Protein AF-U1IA38-F1 (afdb_monomer_lite)

Radius of gyration: 9.64 Å; chains: 1; bounding box: 17×28×14 Å

pLDDT: mean 84.56, std 10.91, range [47.5, 93.69]

Foldseek 3Di:
DDPDDDPVLVVQLCCCCPVVVDDSVRSCVVSVVD

InterPro domains:
  IPR002514 Transposase IS3/IS911family [PF01527] (2-33)
  IPR009057 Homedomain-like superfamily [SSF46689] (1-33)

Sequence (34 aa):
MRRTFSPDYKVAAVKLVAEQGYSVAQACSELGIG

Secondary structure (DSSP, 8-state):
------HHHHHHHHHHHHTS---HHHHHHHTT--

Structure (mmCIF, N/CA/C/O backbone):
data_AF-U1IA38-F1
#
_entry.id   AF-U1IA38-F1
#
loop_
_atom_site.group_PDB
_atom_site.id
_atom_site.type_symbol
_atom_site.label_atom_id
_atom_site.label_alt_id
_atom_site.label_comp_id
_atom_site.label_asym_id
_atom_site.label_entity_id
_atom_site.label_seq_id
_atom_site.pdbx_PDB_ins_code
_atom_site.Cartn_x
_atom_site.Cartn_y
_atom_site.Cartn_z
_atom_site.occupancy
_atom_site.B_iso_or_equiv
_atom_site.auth_seq_id
_atom_site.auth_comp_id
_atom_site.auth_as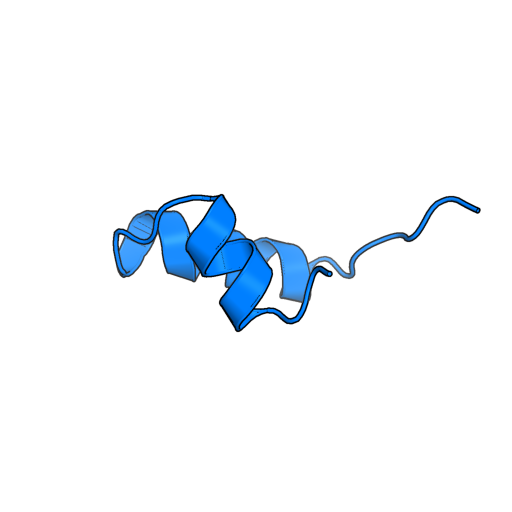ym_id
_atom_site.auth_atom_id
_atom_site.pdbx_PDB_model_num
ATOM 1 N N . MET A 1 1 ? 7.434 -19.554 -6.735 1.00 47.50 1 MET A N 1
ATOM 2 C CA . MET A 1 1 ? 7.643 -18.411 -7.655 1.00 47.50 1 MET A CA 1
ATOM 3 C C . MET A 1 1 ? 7.602 -17.124 -6.846 1.00 47.50 1 MET A C 1
ATOM 5 O O . MET A 1 1 ? 6.592 -16.863 -6.209 1.00 47.50 1 MET A O 1
ATOM 9 N N . ARG A 1 2 ? 8.698 -16.359 -6.795 1.00 58.22 2 ARG A N 1
ATOM 10 C CA . ARG A 1 2 ? 8.753 -15.079 -6.074 1.00 58.22 2 ARG A CA 1
ATOM 11 C C . ARG A 1 2 ? 8.273 -13.996 -7.047 1.00 58.22 2 ARG A C 1
ATOM 13 O O . ARG A 1 2 ? 9.001 -13.657 -7.972 1.00 58.22 2 ARG A O 1
ATOM 20 N N . ARG A 1 3 ? 7.025 -13.532 -6.913 1.00 66.00 3 ARG A N 1
ATOM 21 C CA . ARG A 1 3 ? 6.529 -12.377 -7.678 1.00 66.00 3 ARG A CA 1
ATOM 22 C C . ARG A 1 3 ? 7.240 -11.138 -7.144 1.00 66.00 3 ARG A C 1
ATOM 24 O O . ARG A 1 3 ? 7.034 -10.749 -5.997 1.00 66.00 3 ARG A O 1
ATOM 31 N N . THR A 1 4 ? 8.135 -10.571 -7.942 1.00 74.38 4 THR A N 1
ATOM 32 C CA . THR A 1 4 ? 8.836 -9.336 -7.591 1.00 74.38 4 THR A CA 1
ATOM 33 C C . THR A 1 4 ? 8.011 -8.170 -8.105 1.00 74.38 4 THR A C 1
ATOM 35 O O . THR A 1 4 ? 7.869 -7.998 -9.312 1.00 74.38 4 THR A O 1
ATOM 38 N N . PHE A 1 5 ? 7.450 -7.378 -7.19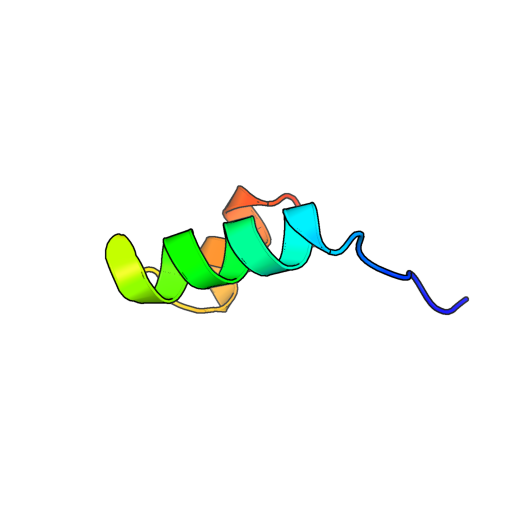7 1.00 79.44 5 PHE A N 1
ATOM 39 C CA . PHE A 1 5 ? 6.766 -6.146 -7.575 1.00 79.44 5 PHE A CA 1
ATOM 40 C C . PHE A 1 5 ? 7.786 -5.089 -7.993 1.00 79.44 5 PHE A C 1
ATOM 42 O O . PHE A 1 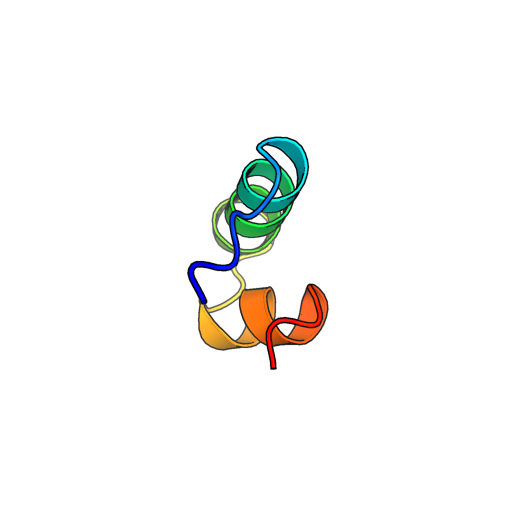5 ? 8.785 -4.872 -7.293 1.00 79.44 5 PHE A O 1
ATOM 49 N N . SER A 1 6 ? 7.514 -4.427 -9.116 1.00 85.19 6 SER A N 1
ATOM 50 C CA . SER A 1 6 ? 8.302 -3.290 -9.585 1.00 85.19 6 SER A CA 1
ATOM 51 C C . SER A 1 6 ? 8.336 -2.179 -8.526 1.00 85.19 6 SER A C 1
ATOM 53 O O . SER A 1 6 ? 7.381 -2.023 -7.763 1.00 85.19 6 SER A O 1
ATOM 55 N N . PRO A 1 7 ? 9.416 -1.386 -8.453 1.00 86.00 7 PRO A N 1
ATOM 56 C CA . PRO A 1 7 ? 9.516 -0.282 -7.500 1.00 86.00 7 PRO A CA 1
ATOM 57 C C . PRO A 1 7 ? 8.368 0.727 -7.640 1.00 86.00 7 PRO A C 1
ATOM 59 O O . PRO A 1 7 ? 7.835 1.159 -6.624 1.00 86.00 7 PRO A O 1
ATOM 62 N N . ASP A 1 8 ? 7.920 1.014 -8.863 1.00 86.69 8 ASP A N 1
ATOM 63 C CA . ASP A 1 8 ? 6.758 1.879 -9.126 1.00 86.69 8 ASP A CA 1
ATOM 64 C C . ASP A 1 8 ? 5.478 1.361 -8.450 1.00 86.69 8 ASP A C 1
ATOM 66 O O . ASP A 1 8 ? 4.750 2.092 -7.783 1.00 86.69 8 ASP A O 1
ATOM 70 N N . TYR A 1 9 ? 5.290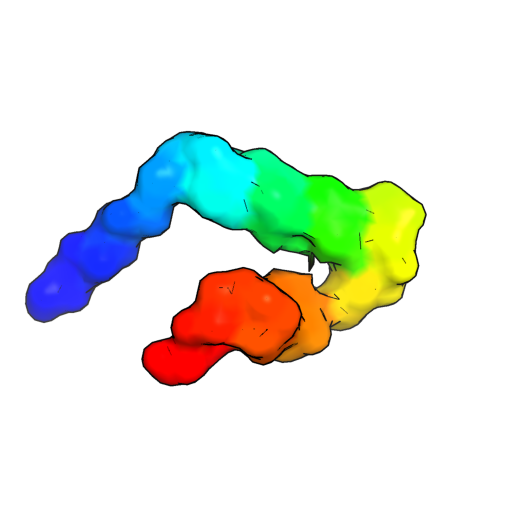 0.045 -8.489 1.00 86.38 9 TYR A N 1
ATOM 71 C CA . TYR A 1 9 ? 4.158 -0.625 -7.864 1.00 86.38 9 TYR A CA 1
ATOM 72 C C . TYR A 1 9 ? 4.184 -0.505 -6.333 1.00 86.38 9 TYR A C 1
ATOM 74 O O . TYR A 1 9 ? 3.153 -0.329 -5.687 1.00 86.38 9 TYR A O 1
ATOM 82 N N . LYS A 1 10 ? 5.381 -0.541 -5.734 1.00 88.44 10 LYS A N 1
ATOM 83 C CA . LYS A 1 10 ? 5.549 -0.292 -4.295 1.00 88.44 10 LYS A CA 1
ATOM 84 C C . LYS A 1 10 ? 5.229 1.157 -3.942 1.00 88.44 10 LYS A C 1
ATOM 86 O O . LYS A 1 10 ? 4.604 1.396 -2.914 1.00 88.44 10 LYS A O 1
ATOM 91 N N . VAL A 1 11 ? 5.633 2.110 -4.783 1.00 91.94 11 VAL A N 1
ATOM 92 C CA . VAL A 1 11 ? 5.314 3.530 -4.589 1.00 91.94 11 VAL A CA 1
ATOM 93 C C . VAL A 1 11 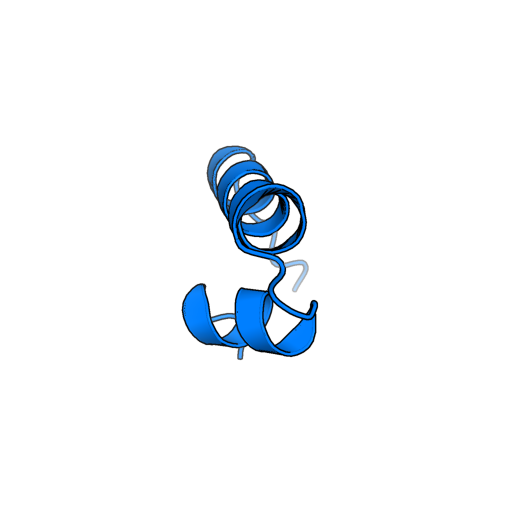? 3.806 3.744 -4.662 1.00 91.94 11 VAL A C 1
ATOM 95 O O . VAL A 1 11 ? 3.255 4.369 -3.762 1.00 91.94 11 VAL A O 1
ATOM 98 N N . ALA A 1 12 ? 3.125 3.173 -5.657 1.00 90.44 12 ALA A N 1
ATOM 99 C CA . ALA A 1 12 ? 1.672 3.258 -5.775 1.00 90.44 12 ALA A CA 1
ATOM 100 C C . ALA A 1 12 ? 0.958 2.710 -4.524 1.00 90.44 12 ALA A C 1
ATOM 102 O O . ALA A 1 12 ? 0.082 3.379 -3.979 1.00 90.44 12 ALA A O 1
ATOM 103 N N . ALA A 1 13 ? 1.394 1.559 -3.997 1.00 90.50 13 ALA A N 1
ATOM 104 C CA . ALA A 1 13 ? 0.848 0.992 -2.760 1.00 90.50 13 ALA A CA 1
ATOM 105 C C . ALA A 1 13 ? 1.028 1.921 -1.555 1.00 90.50 13 ALA A C 1
ATOM 107 O O . ALA A 1 13 ? 0.094 2.130 -0.781 1.00 90.50 13 ALA A O 1
ATOM 108 N N . VAL A 1 14 ? 2.219 2.509 -1.413 1.00 91.56 14 VAL A N 1
ATOM 109 C CA . VAL A 1 14 ? 2.506 3.453 -0.329 1.00 91.56 14 VAL A CA 1
ATOM 110 C C . VAL A 1 14 ? 1.659 4.714 -0.466 1.00 91.56 14 VAL A C 1
ATOM 112 O O . VAL A 1 14 ? 1.124 5.164 0.538 1.00 91.56 14 VAL A O 1
ATOM 115 N N . LYS A 1 15 ? 1.467 5.256 -1.675 1.00 93.69 15 LYS A N 1
ATOM 116 C CA . LYS A 1 15 ? 0.609 6.433 -1.891 1.00 93.69 15 LYS A CA 1
ATOM 117 C C . LYS A 1 15 ? -0.845 6.171 -1.507 1.00 93.69 15 LYS A C 1
ATOM 119 O O . LYS A 1 15 ? -1.458 6.992 -0.831 1.00 93.69 15 LYS A O 1
ATOM 124 N N . LEU A 1 16 ? -1.387 5.011 -1.875 1.00 92.44 16 LEU A N 1
ATOM 125 C CA . LEU A 1 16 ? -2.758 4.637 -1.517 1.00 92.44 16 LEU A CA 1
ATOM 126 C C . LEU A 1 16 ? -2.945 4.574 0.008 1.00 92.44 16 LEU A C 1
ATOM 128 O O . LEU A 1 16 ? -3.909 5.114 0.544 1.00 92.44 16 LEU A O 1
ATOM 132 N N . VAL A 1 17 ? -1.998 3.969 0.726 1.00 93.19 17 VAL A N 1
ATOM 133 C CA . VAL A 1 17 ? -2.095 3.838 2.188 1.00 93.19 17 VAL A CA 1
ATOM 134 C C . VAL A 1 17 ? -1.787 5.156 2.905 1.00 93.19 17 VAL A C 1
ATOM 136 O O . VAL A 1 17 ? -2.524 5.556 3.801 1.00 93.19 17 VAL A O 1
ATOM 139 N N . ALA A 1 18 ? -0.707 5.839 2.523 1.00 92.25 18 ALA A N 1
ATOM 140 C CA . ALA A 1 18 ? -0.197 7.008 3.237 1.00 92.25 18 ALA A CA 1
ATOM 141 C C . ALA A 1 18 ? -0.918 8.313 2.872 1.00 92.25 18 ALA A C 1
ATOM 143 O O . ALA A 1 18 ? -1.093 9.159 3.743 1.00 92.25 18 ALA A O 1
ATOM 144 N N . GLU A 1 19 ? -1.328 8.492 1.612 1.00 93.50 19 GLU A N 1
ATOM 145 C CA . GLU A 1 19 ? -1.949 9.740 1.144 1.00 93.50 19 GLU A CA 1
ATOM 146 C C . GLU A 1 19 ? -3.474 9.629 1.066 1.00 93.50 19 GLU A C 1
ATOM 148 O O . GLU A 1 19 ? -4.178 10.565 1.435 1.00 93.50 19 GLU A O 1
ATOM 153 N N . GLN A 1 20 ? -3.998 8.487 0.610 1.00 89.50 20 GLN A N 1
ATOM 154 C CA . GLN A 1 20 ? -5.448 8.278 0.462 1.00 89.50 20 GLN A CA 1
ATOM 155 C C . GLN A 1 20 ? -6.090 7.607 1.682 1.00 89.50 20 GLN A C 1
ATOM 157 O O . GLN A 1 20 ? -7.312 7.472 1.738 1.00 89.50 20 GLN A O 1
ATOM 162 N N . GLY A 1 21 ? -5.288 7.208 2.676 1.00 92.44 21 GLY A N 1
ATOM 163 C CA . GLY A 1 21 ? -5.773 6.605 3.917 1.00 92.44 21 GLY A CA 1
ATOM 164 C C . GLY A 1 21 ? -6.356 5.204 3.734 1.00 92.44 21 GLY A C 1
ATOM 165 O O . GLY A 1 21 ? -7.132 4.747 4.574 1.00 92.44 21 GLY A O 1
ATOM 166 N N . TYR A 1 22 ? -6.023 4.518 2.637 1.00 92.12 22 TYR A N 1
ATOM 167 C CA . TYR A 1 22 ? -6.532 3.174 2.384 1.00 92.12 22 TYR A CA 1
ATOM 168 C C . TYR A 1 22 ? -5.924 2.177 3.368 1.00 92.12 22 TYR A C 1
ATOM 170 O O . TYR A 1 22 ? -4.746 2.240 3.720 1.00 92.12 22 TYR A O 1
ATOM 178 N N . SER A 1 23 ? -6.717 1.186 3.770 1.00 90.25 23 SER A N 1
ATOM 179 C CA . SER A 1 23 ? -6.174 0.025 4.478 1.00 90.25 23 SER A CA 1
ATOM 180 C C . SER A 1 23 ? -5.316 -0.824 3.537 1.00 90.25 23 SER A C 1
ATOM 182 O O . SER A 1 23 ? -5.565 -0.869 2.334 1.00 90.25 23 SER A O 1
ATOM 184 N N . VAL A 1 24 ? -4.351 -1.575 4.079 1.00 87.12 24 VAL A N 1
ATOM 185 C CA . VAL A 1 24 ? -3.441 -2.424 3.279 1.00 87.12 24 VAL A CA 1
ATOM 186 C C . VAL A 1 24 ? -4.211 -3.356 2.332 1.00 87.12 24 VAL A C 1
ATOM 188 O O . VAL A 1 24 ? -3.853 -3.480 1.167 1.00 87.12 24 VAL A O 1
ATOM 191 N N . ALA A 1 25 ? -5.315 -3.953 2.792 1.00 88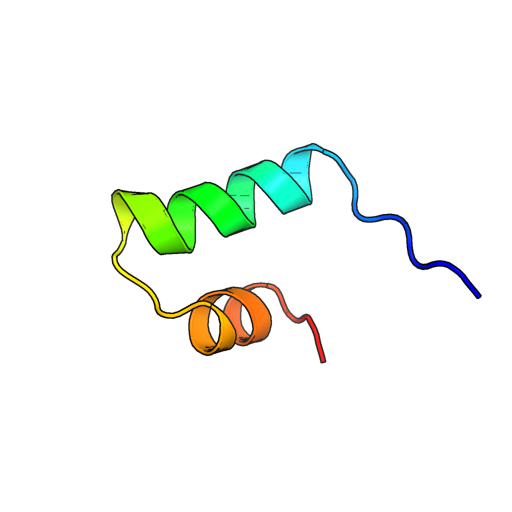.06 25 ALA A N 1
ATOM 192 C CA . ALA A 1 25 ? -6.161 -4.819 1.967 1.00 88.06 25 ALA A CA 1
ATOM 193 C C . ALA A 1 25 ? -6.868 -4.073 0.817 1.00 88.06 25 ALA A C 1
ATOM 195 O O . ALA A 1 25 ? -7.022 -4.626 -0.273 1.00 88.06 25 ALA A O 1
ATOM 196 N N . GLN A 1 26 ? -7.269 -2.818 1.040 1.00 89.88 26 GLN A N 1
ATOM 197 C CA . GLN A 1 26 ? -7.882 -1.985 0.003 1.00 89.88 26 GLN A CA 1
ATOM 198 C C . GLN A 1 26 ? -6.844 -1.560 -1.030 1.00 89.88 26 GLN A C 1
ATOM 200 O O . GLN A 1 26 ? -7.085 -1.727 -2.216 1.00 89.88 26 GLN A O 1
ATOM 205 N N . ALA A 1 27 ? -5.661 -1.119 -0.593 1.00 90.62 27 ALA A N 1
ATOM 206 C CA . ALA A 1 27 ? -4.563 -0.805 -1.502 1.00 90.62 27 ALA A CA 1
ATOM 207 C C . ALA A 1 27 ? -4.150 -2.028 -2.342 1.00 90.62 27 ALA A C 1
ATOM 209 O O . ALA A 1 27 ? -3.934 -1.900 -3.542 1.00 90.62 27 ALA A O 1
ATOM 210 N N . CYS A 1 28 ? -4.105 -3.226 -1.747 1.00 85.62 28 CYS A N 1
ATOM 211 C CA . CYS A 1 28 ? -3.871 -4.467 -2.487 1.00 85.62 28 CYS A CA 1
ATOM 212 C C . CYS A 1 28 ? -4.965 -4.742 -3.527 1.00 85.62 28 CYS A C 1
ATOM 214 O O . CYS A 1 28 ? -4.638 -5.063 -4.665 1.00 85.62 28 CYS A O 1
ATOM 216 N N . SER A 1 29 ? -6.240 -4.585 -3.162 1.00 88.12 29 SER A N 1
ATOM 217 C CA . SER A 1 29 ? -7.364 -4.803 -4.086 1.00 88.12 29 SER A CA 1
ATOM 218 C C . SER A 1 29 ? -7.345 -3.809 -5.249 1.00 88.12 29 SER A C 1
ATOM 220 O O . SER A 1 29 ? -7.489 -4.213 -6.398 1.00 88.12 29 SER A O 1
ATOM 222 N N . GLU A 1 30 ? -7.086 -2.532 -4.961 1.00 88.81 30 GLU A N 1
ATOM 223 C CA . GLU A 1 30 ? -7.011 -1.457 -5.957 1.00 88.81 30 GLU A CA 1
ATOM 224 C C . GLU A 1 30 ? -5.846 -1.660 -6.933 1.00 88.81 30 GLU A C 1
ATOM 226 O O . GLU A 1 30 ? -5.948 -1.395 -8.127 1.00 88.81 30 GLU A O 1
ATOM 231 N N . LEU A 1 31 ? -4.729 -2.198 -6.440 1.00 86.00 31 LEU A N 1
ATOM 232 C CA . LEU A 1 31 ? -3.575 -2.526 -7.271 1.00 86.00 31 LEU A CA 1
ATOM 233 C C . LEU A 1 31 ? -3.732 -3.847 -8.041 1.00 86.00 31 LEU A C 1
ATOM 235 O O . LEU A 1 31 ? -2.873 -4.175 -8.862 1.00 86.00 31 LEU A O 1
ATOM 239 N N . GLY A 1 32 ? -4.798 -4.614 -7.801 1.00 83.00 32 GLY A N 1
ATOM 240 C CA . GLY A 1 32 ? -4.993 -5.935 -8.400 1.00 83.00 32 GLY A CA 1
ATOM 241 C C . GLY A 1 32 ? -4.070 -7.010 -7.817 1.00 83.00 32 GLY A C 1
ATOM 242 O O . GLY A 1 32 ? -3.752 -7.991 -8.491 1.00 83.00 32 GLY A O 1
ATOM 243 N N . ILE A 1 33 ? -3.614 -6.831 -6.574 1.00 74.56 33 ILE A N 1
ATOM 244 C CA . ILE A 1 33 ? -2.916 -7.858 -5.796 1.00 74.56 33 ILE A CA 1
ATOM 245 C C . ILE A 1 33 ? -3.977 -8.818 -5.237 1.00 74.56 33 ILE A C 1
ATOM 247 O O . ILE A 1 33 ? -4.477 -8.625 -4.128 1.00 74.56 33 ILE A O 1
ATOM 251 N N . GLY A 1 34 ? -4.323 -9.830 -6.035 1.00 61.06 34 GLY A N 1
ATOM 252 C CA . GLY A 1 34 ? -5.141 -10.992 -5.666 1.00 61.06 34 GLY A CA 1
ATOM 253 C C . GLY A 1 34 ? -4.355 -12.292 -5.770 1.00 61.06 34 GLY A C 1
ATOM 254 O O . GLY A 1 34 ? -3.571 -12.442 -6.741 1.00 61.06 34 GLY A O 1
#

Organism: NCBI:txid1195244